Protein AF-A0A438IBU6-F1 (afdb_monomer)

pLDDT: mean 78.33, std 16.2, range [38.59, 96.69]

Sequence (110 aa):
MDKKTSFLNKIKKATCLDSSTPDSGKGKCKSCSNIVAHGFHLVEGKSGHDMEDYHVAEYRNKKSHVLGLFAIFDGHLGNSVPSYLKDNLFNNILEEAHTRGITSTKLISV

Structure (mmCIF, N/CA/C/O backbone):
data_AF-A0A438IBU6-F1
#
_entry.id   AF-A0A438IBU6-F1
#
loop_
_atom_site.group_PDB
_atom_site.id
_atom_site.type_symbol
_atom_site.label_atom_id
_atom_site.label_alt_id
_atom_site.label_comp_id
_atom_site.label_asym_id
_atom_site.label_entity_id
_atom_site.label_seq_id
_atom_site.pdbx_PDB_ins_code
_atom_site.Cartn_x
_atom_site.Cartn_y
_atom_site.Cartn_z
_atom_site.occupancy
_atom_site.B_iso_or_equiv
_atom_site.auth_seq_id
_atom_site.auth_comp_id
_atom_site.auth_asym_id
_atom_site.auth_atom_id
_atom_site.pdbx_PDB_model_num
ATOM 1 N N . MET A 1 1 ? 32.968 -29.877 -16.570 1.00 46.81 1 MET A N 1
ATOM 2 C CA . MET A 1 1 ? 32.165 -28.691 -16.937 1.00 46.81 1 MET A CA 1
ATOM 3 C C . MET A 1 1 ? 30.764 -29.145 -17.295 1.00 46.81 1 MET A C 1
ATOM 5 O O . MET A 1 1 ? 30.574 -30.046 -18.107 1.00 46.81 1 MET A O 1
ATOM 9 N N . ASP A 1 2 ? 29.806 -28.599 -16.570 1.00 54.47 2 ASP A N 1
ATOM 10 C CA . ASP A 1 2 ? 28.574 -29.258 -16.161 1.00 54.47 2 ASP A CA 1
ATOM 11 C C . ASP A 1 2 ? 27.471 -29.194 -17.229 1.00 54.47 2 ASP A C 1
ATOM 13 O O . ASP A 1 2 ? 26.753 -28.208 -17.378 1.00 54.47 2 ASP A O 1
ATOM 17 N N . LYS A 1 3 ? 27.293 -30.287 -17.985 1.00 57.75 3 LYS A N 1
ATOM 18 C CA . LYS A 1 3 ? 26.201 -30.410 -18.974 1.00 57.75 3 LYS A CA 1
ATOM 19 C C . LYS A 1 3 ? 24.808 -30.332 -18.330 1.00 57.75 3 LYS A C 1
ATOM 21 O O . LYS A 1 3 ? 23.853 -29.903 -18.974 1.00 57.75 3 LYS A O 1
ATOM 26 N N . LYS A 1 4 ? 24.695 -30.719 -17.054 1.00 57.69 4 LYS A N 1
ATOM 27 C CA . LYS A 1 4 ? 23.431 -30.771 -16.302 1.00 57.69 4 LYS A CA 1
ATOM 28 C C . LYS A 1 4 ? 22.856 -29.375 -16.030 1.00 57.69 4 LYS A C 1
ATOM 30 O O . LYS A 1 4 ? 21.655 -29.177 -16.173 1.00 57.69 4 LYS A O 1
ATOM 35 N N . THR A 1 5 ? 23.702 -28.398 -15.713 1.00 59.75 5 THR A N 1
ATOM 36 C CA . THR A 1 5 ? 23.299 -27.000 -15.469 1.00 59.75 5 THR A CA 1
ATOM 37 C C . THR A 1 5 ? 22.818 -26.316 -16.748 1.00 59.75 5 THR A C 1
ATOM 39 O O . THR A 1 5 ? 21.836 -25.581 -16.714 1.00 59.75 5 THR A O 1
ATOM 42 N N . SER A 1 6 ? 23.435 -26.612 -17.897 1.00 65.69 6 SER A N 1
ATOM 43 C CA . SER A 1 6 ? 23.027 -26.054 -19.196 1.00 65.69 6 SER A CA 1
ATOM 44 C C . SER A 1 6 ? 21.615 -26.487 -19.616 1.00 65.69 6 SER A C 1
ATOM 46 O O . SER A 1 6 ? 20.812 -25.651 -20.032 1.00 65.69 6 SER A O 1
ATOM 48 N N . PHE A 1 7 ? 21.281 -27.773 -19.458 1.00 74.56 7 PHE A N 1
ATOM 49 C CA . PHE A 1 7 ? 19.942 -28.284 -19.772 1.00 74.56 7 PHE A CA 1
ATOM 50 C C . PHE A 1 7 ? 18.870 -27.724 -18.835 1.00 74.56 7 PHE A C 1
ATOM 52 O O . PHE A 1 7 ? 17.805 -27.332 -19.304 1.00 74.56 7 PHE A O 1
ATOM 59 N N . LEU A 1 8 ? 19.161 -27.629 -17.534 1.00 68.50 8 LEU A N 1
ATOM 60 C CA . LEU A 1 8 ? 18.238 -27.049 -16.556 1.00 68.50 8 LEU A CA 1
ATOM 61 C C . LEU A 1 8 ? 17.934 -25.578 -16.861 1.00 68.50 8 LEU A C 1
ATOM 63 O O . LEU A 1 8 ? 16.770 -25.191 -16.845 1.00 68.50 8 LEU A O 1
ATOM 67 N N . ASN A 1 9 ? 18.945 -24.785 -17.219 1.00 66.50 9 ASN A N 1
ATOM 68 C CA . ASN A 1 9 ? 18.746 -23.387 -17.612 1.00 66.50 9 ASN A CA 1
ATOM 69 C C . ASN A 1 9 ? 17.937 -23.270 -18.913 1.00 66.50 9 ASN A C 1
ATOM 71 O O . ASN A 1 9 ? 17.105 -22.380 -19.051 1.00 66.50 9 ASN A O 1
ATOM 75 N N . LYS A 1 10 ? 18.128 -24.195 -19.862 1.00 74.50 10 LYS A N 1
ATOM 76 C CA . LYS A 1 10 ? 17.364 -24.227 -21.118 1.00 74.50 10 LYS A CA 1
ATOM 77 C C . LYS A 1 10 ? 15.893 -24.588 -20.891 1.00 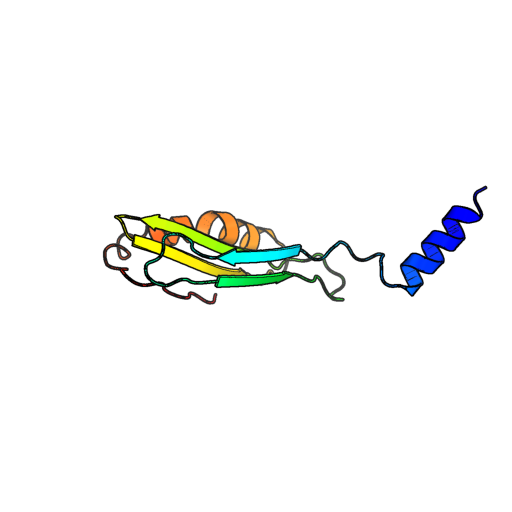74.50 10 LYS A C 1
ATOM 79 O O . LYS A 1 10 ? 15.031 -24.017 -21.550 1.00 74.50 10 LYS A O 1
ATOM 84 N N . ILE A 1 11 ? 15.614 -25.488 -19.943 1.00 74.00 11 ILE A N 1
ATOM 85 C CA . ILE A 1 11 ? 14.251 -25.841 -19.527 1.00 74.00 11 ILE A CA 1
ATOM 86 C C . ILE A 1 11 ? 13.604 -24.668 -18.790 1.00 74.00 11 ILE A C 1
ATOM 88 O O . ILE A 1 11 ? 12.530 -24.259 -19.203 1.00 74.00 11 ILE A O 1
ATOM 92 N N . LYS A 1 12 ? 14.267 -24.060 -17.795 1.00 65.19 12 LYS A N 1
ATOM 93 C CA . LYS A 1 12 ? 13.740 -22.883 -17.075 1.00 65.19 12 LYS A CA 1
ATOM 94 C C . LYS A 1 12 ? 13.382 -21.727 -18.010 1.00 65.19 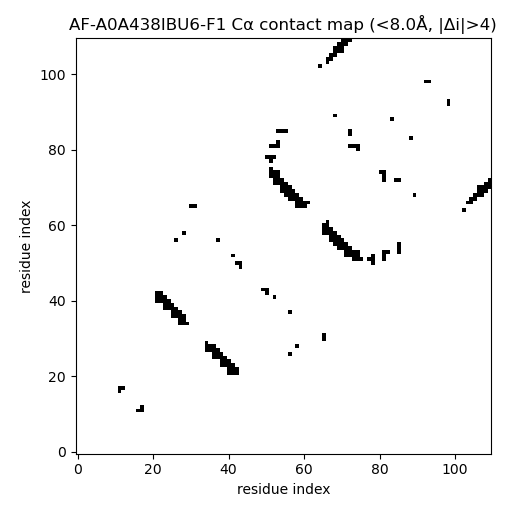12 LYS A C 1
ATOM 96 O O . LYS A 1 12 ? 12.2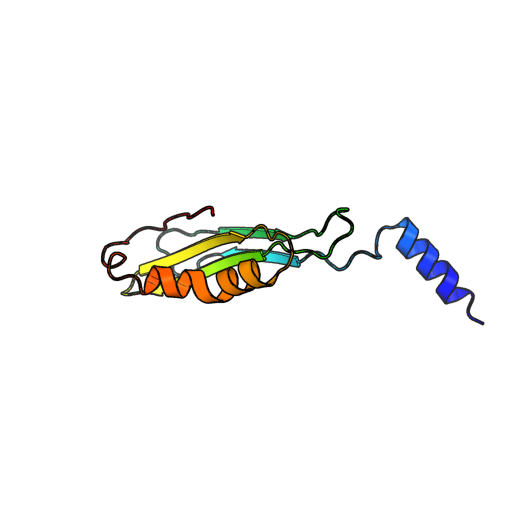96 -21.160 -17.893 1.00 65.19 12 LYS A O 1
ATOM 101 N N . LYS A 1 13 ? 14.246 -21.458 -18.995 1.00 60.81 13 LYS A N 1
ATOM 102 C CA . LYS A 1 13 ? 14.026 -20.443 -20.030 1.00 60.81 13 LYS A CA 1
ATOM 103 C C . LYS A 1 13 ? 12.861 -20.791 -20.969 1.00 60.81 13 LYS A C 1
ATOM 105 O O . LYS A 1 13 ? 12.152 -19.893 -21.406 1.00 60.81 13 LYS A O 1
ATOM 110 N N . ALA A 1 14 ? 12.647 -22.076 -21.270 1.00 68.75 14 ALA A N 1
ATOM 111 C CA . ALA A 1 14 ? 11.532 -22.551 -22.097 1.00 68.75 14 ALA A CA 1
ATOM 112 C C . ALA A 1 14 ? 10.198 -22.627 -21.333 1.00 68.75 14 ALA A C 1
ATOM 114 O O . ALA A 1 14 ? 9.140 -22.465 -21.932 1.00 68.75 14 ALA A O 1
ATOM 115 N N . THR A 1 15 ? 10.241 -22.851 -20.018 1.00 59.12 15 THR A N 1
ATOM 116 C CA . THR A 1 15 ? 9.065 -22.900 -19.138 1.00 59.12 15 THR A CA 1
ATOM 117 C C . THR A 1 15 ? 8.744 -21.547 -18.498 1.00 59.12 15 THR A C 1
ATOM 119 O O . THR A 1 15 ? 7.931 -21.504 -17.581 1.00 59.12 15 THR A O 1
ATOM 122 N N . CYS A 1 16 ? 9.390 -20.456 -18.939 1.00 56.00 16 CYS A N 1
ATOM 123 C CA . CYS A 1 16 ? 9.256 -19.106 -18.373 1.00 56.00 16 CYS A CA 1
ATOM 124 C C . CYS A 1 16 ? 9.411 -19.061 -16.838 1.00 56.00 16 CYS A C 1
ATOM 126 O O . CYS A 1 16 ? 8.842 -18.200 -16.179 1.00 56.00 16 CYS A O 1
ATOM 128 N N . LEU A 1 17 ? 10.182 -19.992 -16.265 1.00 56.59 17 LEU A N 1
ATOM 129 C CA . LEU A 1 17 ? 10.323 -20.190 -14.816 1.00 56.59 17 LEU A CA 1
ATOM 130 C C . LEU A 1 17 ? 11.506 -19.401 -14.225 1.00 56.59 17 LEU A C 1
ATOM 132 O O . LEU A 1 17 ? 11.899 -19.645 -13.087 1.00 56.59 17 LEU A O 1
ATOM 136 N N . ASP A 1 18 ? 12.091 -18.501 -15.021 1.00 50.38 18 ASP A N 1
ATOM 137 C CA . ASP A 1 18 ? 13.135 -17.552 -14.611 1.00 50.38 18 ASP A CA 1
ATOM 138 C C . ASP A 1 18 ? 12.549 -16.211 -14.124 1.00 50.38 18 ASP A C 1
ATOM 140 O O . ASP A 1 18 ? 13.299 -15.289 -13.815 1.00 50.38 18 ASP A O 1
ATOM 144 N N . SER A 1 19 ? 11.223 -16.081 -14.024 1.00 54.62 19 SER A N 1
ATOM 145 C CA . SER A 1 19 ? 10.603 -14.924 -13.378 1.00 54.62 19 SER A CA 1
ATOM 146 C C . SER A 1 19 ? 10.735 -15.049 -11.862 1.00 54.62 19 SER A C 1
ATOM 148 O O . SER A 1 19 ? 10.336 -16.069 -11.289 1.00 54.62 19 SER A O 1
ATOM 150 N N . SER A 1 20 ? 11.250 -14.004 -11.213 1.00 55.69 20 SER A N 1
ATOM 151 C CA . SER A 1 20 ? 11.003 -13.737 -9.794 1.00 55.69 20 SER A CA 1
ATOM 152 C C . SER A 1 20 ? 9.549 -14.095 -9.467 1.00 55.69 20 SER A C 1
ATOM 154 O O . SER A 1 20 ? 8.632 -13.756 -10.216 1.00 55.69 20 SER A O 1
ATOM 156 N N . THR A 1 21 ? 9.324 -14.879 -8.411 1.00 54.34 21 THR A N 1
ATOM 157 C CA . THR A 1 21 ? 7.959 -15.217 -7.993 1.00 54.34 21 THR A CA 1
ATOM 158 C C . THR A 1 21 ? 7.194 -13.913 -7.791 1.00 54.34 21 THR A C 1
ATOM 160 O O . THR A 1 21 ? 7.660 -13.091 -6.999 1.00 54.34 21 THR A O 1
ATOM 163 N N . PRO A 1 22 ? 6.079 -13.696 -8.504 1.00 62.62 22 PRO A N 1
ATOM 164 C CA . PRO A 1 22 ? 5.382 -12.425 -8.450 1.00 62.62 22 PRO A CA 1
ATOM 165 C C . PRO A 1 22 ? 4.846 -12.199 -7.038 1.00 62.62 22 PRO A C 1
ATOM 167 O O . PRO A 1 22 ? 4.323 -13.130 -6.412 1.00 62.62 22 PRO A O 1
ATOM 170 N N . ASP A 1 23 ? 4.997 -10.978 -6.528 1.00 80.75 23 ASP A N 1
ATOM 171 C CA . ASP A 1 23 ? 4.545 -10.632 -5.184 1.00 80.75 23 ASP A CA 1
ATOM 172 C C . ASP A 1 23 ? 3.014 -10.706 -5.157 1.00 80.75 23 ASP A C 1
ATOM 174 O O . ASP A 1 23 ? 2.305 -9.878 -5.730 1.00 80.75 23 ASP A O 1
ATOM 178 N N . SER A 1 24 ? 2.500 -11.789 -4.582 1.00 88.19 24 SER A N 1
ATOM 179 C CA . SER A 1 24 ? 1.084 -12.138 -4.582 1.00 88.19 24 SER A CA 1
ATOM 180 C C . SER A 1 24 ? 0.632 -12.378 -3.159 1.00 88.19 24 SER A C 1
ATOM 182 O O . SER A 1 24 ? 1.303 -13.066 -2.386 1.00 88.19 24 SER A O 1
ATOM 184 N N . GLY A 1 25 ? -0.560 -11.903 -2.823 1.00 90.62 25 GLY A N 1
ATOM 185 C CA . GLY A 1 25 ? -1.081 -12.061 -1.477 1.00 90.62 25 GLY A CA 1
ATOM 186 C C . GLY A 1 25 ? -2.589 -11.931 -1.394 1.00 90.62 25 GLY A C 1
ATOM 187 O O . GLY A 1 25 ? -3.289 -11.615 -2.354 1.00 90.62 25 GLY A O 1
ATOM 188 N N . LYS A 1 26 ? -3.111 -12.256 -0.216 1.00 92.69 26 LYS A N 1
ATOM 189 C CA . LYS A 1 26 ? -4.532 -12.161 0.107 1.00 92.69 26 LYS A CA 1
ATOM 190 C C . LYS A 1 26 ? -4.723 -11.974 1.596 1.00 92.69 26 LYS A C 1
ATOM 192 O O . LYS A 1 26 ? -3.919 -12.451 2.398 1.00 92.69 26 LYS A O 1
ATOM 197 N N . GLY A 1 27 ? -5.839 -11.373 1.969 1.00 90.50 27 GLY A N 1
ATOM 198 C CA . GLY A 1 27 ? -6.180 -11.149 3.361 1.00 90.50 27 GLY A CA 1
ATOM 199 C C . GLY A 1 27 ? -7.678 -11.032 3.569 1.00 90.50 27 GLY A C 1
ATOM 200 O O . GLY A 1 27 ? -8.468 -10.930 2.634 1.00 90.50 27 GLY A O 1
ATOM 201 N N . LYS A 1 28 ? -8.084 -11.095 4.833 1.00 90.81 28 LYS A N 1
ATOM 202 C CA . LYS A 1 28 ? -9.470 -10.873 5.236 1.00 90.81 28 LYS A CA 1
ATOM 203 C C . LYS A 1 28 ? -9.524 -10.254 6.619 1.00 90.81 28 LYS A C 1
ATOM 205 O O . LYS A 1 28 ? -8.748 -10.640 7.496 1.00 90.81 28 LYS A O 1
ATOM 210 N N . CYS A 1 29 ? -10.466 -9.347 6.832 1.00 85.88 29 CYS A N 1
ATOM 211 C CA . CYS A 1 29 ? -10.729 -8.816 8.155 1.00 85.88 29 CYS A CA 1
ATOM 212 C C . CYS A 1 29 ? -11.468 -9.852 9.007 1.00 85.88 29 CYS A C 1
ATOM 214 O O . CYS A 1 29 ? -12.560 -10.291 8.649 1.00 85.88 29 CYS A O 1
ATOM 216 N N . LYS A 1 30 ? -10.874 -10.241 10.140 1.00 79.69 30 LYS A N 1
ATOM 217 C CA . LYS A 1 30 ? -11.465 -11.219 11.072 1.00 79.69 30 LYS A CA 1
ATOM 218 C C . LYS A 1 30 ? -12.387 -10.586 12.120 1.00 79.69 30 LYS A C 1
ATOM 220 O O . LYS A 1 30 ? -13.246 -11.276 12.646 1.00 79.69 30 LYS A O 1
ATOM 225 N N . SER A 1 31 ? -12.182 -9.309 12.437 1.00 76.44 31 SER A N 1
ATOM 226 C CA . SER A 1 31 ? -12.839 -8.590 13.540 1.00 76.44 31 SER A CA 1
ATOM 227 C C . SER A 1 31 ? -13.762 -7.457 13.076 1.00 76.44 31 SER A C 1
ATOM 229 O O . SER A 1 31 ? -14.217 -6.658 13.888 1.00 76.44 31 SER A O 1
ATOM 231 N N . CYS A 1 32 ? -14.028 -7.367 11.772 1.00 72.62 32 CYS A N 1
ATOM 232 C CA . CYS A 1 32 ? -14.964 -6.407 11.203 1.00 72.62 32 CYS A CA 1
ATOM 233 C C . CYS A 1 32 ? -16.398 -6.929 11.335 1.00 72.62 32 CYS A C 1
ATOM 235 O O . CYS A 1 32 ? -16.637 -8.118 11.136 1.00 72.62 32 CYS A O 1
ATOM 237 N N . SER A 1 33 ? -17.356 -6.033 11.595 1.00 76.50 33 SER A N 1
ATOM 238 C CA . SER A 1 33 ? -18.790 -6.361 11.562 1.00 76.50 33 SER A CA 1
ATOM 239 C C . SER A 1 33 ? -19.220 -6.929 10.205 1.00 76.50 33 SER A C 1
ATOM 241 O O . SER A 1 33 ? -20.018 -7.857 10.151 1.00 76.50 33 SER A O 1
ATOM 243 N N . ASN A 1 34 ? -18.627 -6.421 9.121 1.00 77.00 34 ASN A N 1
ATOM 244 C CA . ASN A 1 34 ? -18.742 -6.967 7.773 1.00 77.00 34 ASN A CA 1
ATOM 245 C C . ASN A 1 34 ? -17.416 -7.622 7.371 1.00 77.00 34 ASN A C 1
ATOM 247 O O . ASN A 1 34 ? -16.367 -6.975 7.411 1.00 77.00 34 ASN A O 1
ATOM 251 N N . ILE A 1 35 ? -17.443 -8.893 6.964 1.00 81.50 35 ILE A N 1
ATOM 252 C CA . ILE A 1 35 ? -16.236 -9.590 6.502 1.00 81.50 35 ILE A CA 1
ATOM 253 C C . ILE A 1 35 ? -15.817 -9.003 5.152 1.00 81.50 35 ILE A C 1
ATOM 255 O O . ILE A 1 35 ? -16.488 -9.194 4.143 1.00 81.50 35 ILE A O 1
ATOM 259 N N . VAL A 1 36 ? -14.670 -8.328 5.135 1.00 84.62 36 VAL A N 1
ATOM 260 C CA . VAL A 1 36 ? -14.008 -7.861 3.911 1.00 84.62 36 VAL A CA 1
ATOM 261 C C . VAL A 1 36 ? -12.845 -8.799 3.616 1.00 84.62 36 VAL A C 1
ATOM 263 O O . VAL A 1 36 ? -12.005 -9.017 4.489 1.00 84.62 36 VAL A O 1
ATOM 266 N N . ALA A 1 37 ? -12.784 -9.345 2.404 1.00 90.19 37 ALA A N 1
ATOM 267 C CA . ALA A 1 37 ? -11.668 -10.145 1.905 1.00 90.19 37 ALA A CA 1
ATOM 268 C C . ALA A 1 37 ? -11.053 -9.471 0.672 1.00 90.19 37 ALA A C 1
ATOM 270 O O . ALA A 1 37 ? -11.766 -8.823 -0.089 1.00 90.19 37 ALA A O 1
ATOM 271 N N . HIS A 1 38 ? -9.744 -9.618 0.485 1.00 89.69 38 HIS A N 1
ATOM 272 C CA . HIS A 1 38 ? -8.997 -9.014 -0.614 1.00 89.69 38 HIS A CA 1
ATOM 273 C C . HIS A 1 38 ? -7.895 -9.953 -1.115 1.00 89.69 38 HIS A C 1
ATOM 275 O O . HIS A 1 38 ? -7.470 -10.876 -0.413 1.00 89.69 38 HIS A O 1
ATOM 281 N N . GLY A 1 39 ? -7.409 -9.677 -2.319 1.00 91.94 39 GLY A N 1
ATOM 282 C CA . GLY A 1 39 ? -6.252 -10.318 -2.933 1.00 91.94 39 GLY A CA 1
ATOM 283 C C . GLY A 1 39 ? -5.527 -9.342 -3.850 1.00 91.94 39 GLY A C 1
ATOM 284 O O . GLY A 1 39 ? -6.135 -8.374 -4.304 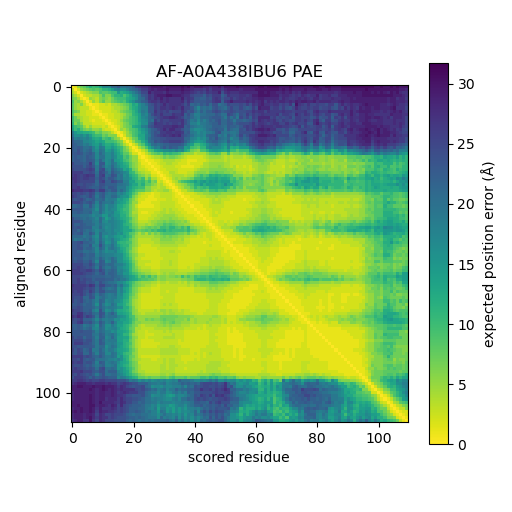1.00 91.94 39 GLY A O 1
ATOM 285 N N . PHE A 1 40 ? -4.244 -9.587 -4.094 1.00 91.31 40 PHE A N 1
ATOM 286 C CA . PHE A 1 40 ? -3.416 -8.794 -4.995 1.00 91.31 40 PHE A CA 1
ATOM 287 C C . PHE A 1 40 ? -2.367 -9.670 -5.683 1.00 91.31 40 PHE A C 1
ATOM 289 O O . PHE A 1 40 ? -2.037 -10.766 -5.217 1.00 91.31 40 PHE A O 1
ATOM 296 N N . HIS A 1 41 ? -1.846 -9.158 -6.792 1.00 92.12 41 HIS A N 1
ATOM 297 C CA . HIS A 1 41 ? -0.789 -9.775 -7.577 1.00 92.12 41 HIS A CA 1
ATOM 298 C C . HIS A 1 41 ? -0.001 -8.661 -8.277 1.00 92.12 41 HIS A C 1
ATOM 300 O O . HIS A 1 41 ? -0.586 -7.923 -9.068 1.00 92.12 41 HIS A O 1
ATOM 306 N N . LEU A 1 42 ? 1.287 -8.517 -7.960 1.00 89.62 42 LEU A N 1
ATOM 307 C CA . LEU A 1 42 ? 2.195 -7.554 -8.585 1.00 89.62 42 LEU A CA 1
ATOM 308 C C . LEU A 1 42 ? 3.090 -8.276 -9.586 1.00 89.62 42 LEU A C 1
ATOM 310 O O . LEU A 1 42 ? 3.681 -9.316 -9.283 1.00 89.62 42 LEU A O 1
ATOM 314 N N . VAL A 1 43 ? 3.191 -7.705 -10.782 1.00 89.94 43 VAL A N 1
ATOM 315 C CA . VAL A 1 43 ? 3.981 -8.249 -11.883 1.00 89.94 43 VAL A CA 1
ATOM 316 C C . VAL A 1 43 ? 4.695 -7.093 -12.574 1.00 89.94 43 VAL A C 1
ATOM 318 O O . VAL A 1 43 ? 4.038 -6.208 -13.103 1.00 89.94 43 VAL A O 1
ATOM 321 N N . GLU A 1 44 ? 6.028 -7.147 -12.623 1.00 89.44 44 GLU A N 1
ATOM 322 C CA . GLU A 1 44 ? 6.885 -6.134 -13.271 1.00 89.44 44 GLU A CA 1
ATOM 323 C C . GLU A 1 44 ? 6.580 -5.957 -14.768 1.00 89.44 44 GLU A C 1
ATOM 325 O O . GLU A 1 44 ? 6.693 -4.875 -15.338 1.00 89.44 44 GLU A O 1
ATOM 330 N N . GLY A 1 45 ? 6.144 -7.029 -15.429 1.00 86.88 45 GLY A N 1
ATOM 331 C CA . GLY A 1 45 ? 5.814 -6.998 -16.846 1.00 86.88 45 GLY A CA 1
ATOM 332 C C . GLY A 1 45 ? 7.065 -6.957 -17.727 1.00 86.88 45 GLY A C 1
ATOM 333 O O . GLY A 1 45 ? 8.021 -7.692 -17.500 1.00 86.88 45 GLY A O 1
ATOM 334 N N . LYS A 1 46 ? 7.020 -6.183 -18.816 1.00 87.75 46 LYS A N 1
ATOM 335 C CA . LYS A 1 46 ? 8.086 -6.110 -19.841 1.00 87.75 46 LYS A CA 1
ATOM 336 C C . LYS A 1 46 ? 8.550 -4.672 -20.085 1.00 87.75 46 LYS A C 1
ATOM 338 O O . LYS A 1 46 ? 8.892 -4.323 -21.212 1.00 87.75 46 LYS A O 1
ATOM 343 N N . SER A 1 47 ? 8.495 -3.834 -19.057 1.00 80.88 47 SER A N 1
ATOM 344 C CA . SER A 1 47 ? 8.777 -2.400 -19.164 1.00 80.88 47 SER A CA 1
ATOM 345 C C . SER A 1 47 ? 10.257 -2.084 -19.419 1.00 80.88 47 SER A C 1
ATOM 347 O O . SER A 1 47 ? 10.572 -1.056 -20.011 1.00 80.88 47 SER A O 1
ATOM 349 N N . GLY A 1 48 ? 11.168 -2.981 -19.023 1.00 83.19 48 GLY A N 1
ATOM 350 C CA . GLY A 1 48 ? 12.614 -2.771 -19.153 1.00 83.19 48 GLY A CA 1
ATOM 351 C C . GLY A 1 48 ? 13.206 -1.850 -18.080 1.00 83.19 48 GLY A C 1
ATOM 352 O O . GLY A 1 48 ? 14.371 -1.473 -18.195 1.00 83.19 48 GLY A O 1
ATOM 353 N N . HIS A 1 49 ? 12.422 -1.510 -17.058 1.00 85.69 49 HIS A N 1
ATOM 354 C CA . HIS A 1 49 ? 12.846 -0.848 -15.827 1.00 85.69 49 HIS A CA 1
ATOM 355 C C . HIS A 1 49 ? 1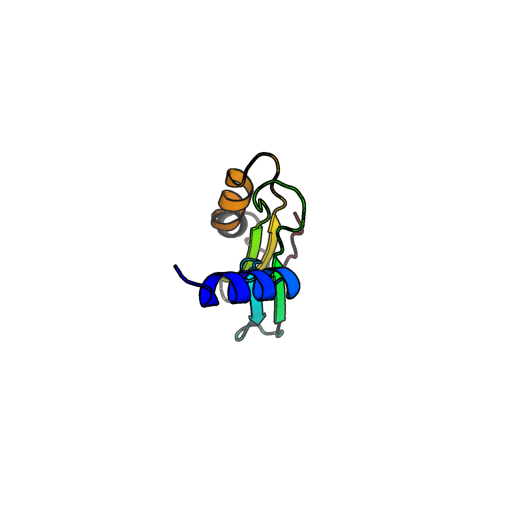2.328 -1.641 -14.622 1.00 85.69 49 HIS A C 1
ATOM 357 O O . HIS A 1 49 ? 11.357 -2.385 -14.763 1.00 85.69 49 HIS A O 1
ATOM 363 N N . ASP A 1 50 ? 12.954 -1.458 -13.457 1.00 89.25 50 ASP A N 1
ATOM 364 C CA . ASP A 1 50 ? 12.555 -2.130 -12.216 1.00 89.25 50 ASP A CA 1
ATOM 365 C C . ASP A 1 50 ? 11.071 -1.861 -11.887 1.00 89.25 50 ASP A C 1
ATOM 367 O O . ASP A 1 50 ? 10.508 -0.830 -12.273 1.00 89.25 50 ASP A O 1
ATOM 371 N N . MET A 1 51 ? 10.426 -2.779 -11.158 1.00 91.06 51 MET A N 1
ATOM 372 C CA . MET A 1 51 ? 9.054 -2.579 -10.680 1.00 91.06 51 MET A CA 1
ATOM 373 C C . MET A 1 51 ? 8.999 -1.406 -9.691 1.00 91.06 51 MET A C 1
ATOM 375 O O . MET A 1 51 ? 9.572 -1.479 -8.602 1.00 91.06 51 MET A O 1
ATOM 379 N N . GLU A 1 52 ? 8.271 -0.350 -10.057 1.00 92.88 52 GLU A N 1
ATOM 380 C CA . GLU A 1 52 ? 8.099 0.855 -9.230 1.00 92.88 52 GLU A CA 1
ATOM 381 C C . GLU A 1 52 ? 6.724 0.916 -8.542 1.00 92.88 52 GLU A C 1
ATOM 383 O O . GLU A 1 52 ? 6.500 1.790 -7.708 1.00 92.88 52 GLU A O 1
ATOM 388 N N . ASP A 1 53 ? 5.837 -0.038 -8.841 1.00 91.25 53 ASP A N 1
ATOM 389 C CA . ASP A 1 53 ? 4.502 -0.143 -8.260 1.00 91.25 53 ASP A CA 1
ATOM 390 C C . ASP A 1 53 ? 4.555 -0.730 -6.854 1.00 91.25 53 ASP A C 1
ATOM 392 O O . ASP A 1 53 ? 5.219 -1.736 -6.583 1.00 91.25 53 ASP A O 1
ATOM 396 N N . TYR A 1 54 ? 3.768 -0.145 -5.960 1.00 93.50 54 TYR A N 1
ATOM 397 C CA . TYR A 1 54 ? 3.548 -0.658 -4.615 1.00 93.50 54 TYR A CA 1
ATOM 398 C C . TYR A 1 54 ? 2.056 -0.797 -4.358 1.00 93.50 54 TYR A C 1
ATOM 400 O O . TYR A 1 54 ? 1.226 -0.114 -4.947 1.00 93.50 54 TYR A O 1
ATOM 408 N N . HIS A 1 55 ? 1.698 -1.674 -3.430 1.00 93.38 55 HIS A N 1
ATOM 409 C CA . HIS A 1 55 ? 0.330 -1.780 -2.951 1.00 93.38 55 HIS A CA 1
ATOM 410 C C . HIS A 1 55 ? 0.309 -1.788 -1.423 1.00 93.38 55 HIS A C 1
ATOM 412 O O . HIS A 1 55 ? 1.296 -2.129 -0.761 1.00 93.38 55 HIS A O 1
ATOM 418 N N . VAL A 1 56 ? -0.849 -1.448 -0.869 1.00 92.31 56 VAL A N 1
ATOM 419 C CA . VAL A 1 56 ? -1.185 -1.628 0.541 1.00 92.31 56 VAL A CA 1
ATOM 420 C C . VAL A 1 56 ? -2.560 -2.268 0.624 1.00 92.31 56 VAL A C 1
ATOM 422 O O . VAL A 1 56 ? -3.485 -1.860 -0.074 1.00 92.31 56 VAL A O 1
ATOM 425 N N . ALA A 1 57 ? -2.693 -3.261 1.497 1.00 91.25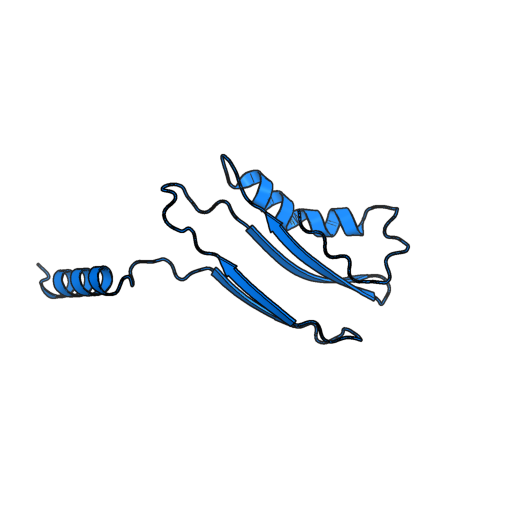 57 ALA A N 1
ATOM 426 C CA . ALA A 1 57 ? -3.968 -3.852 1.873 1.00 91.25 57 ALA A CA 1
ATOM 427 C C . ALA A 1 57 ? -3.931 -4.210 3.365 1.00 91.25 57 ALA A C 1
ATOM 429 O O . ALA A 1 57 ? -3.662 -5.347 3.756 1.00 91.25 57 ALA A O 1
ATOM 430 N N . GLU A 1 58 ? -4.148 -3.211 4.219 1.00 89.12 58 GLU A N 1
ATOM 431 C CA . GLU A 1 58 ? -3.983 -3.346 5.667 1.00 89.12 58 GLU A CA 1
ATOM 432 C C . GLU A 1 58 ? -5.221 -2.894 6.446 1.00 89.12 58 GLU A C 1
ATOM 434 O O . GLU A 1 58 ? -6.008 -2.064 5.992 1.00 89.12 58 GLU A O 1
ATOM 439 N N . TYR A 1 59 ? -5.385 -3.446 7.649 1.00 88.06 59 TYR A N 1
ATOM 440 C CA . TYR A 1 59 ? -6.461 -3.097 8.573 1.00 88.06 59 TYR A CA 1
ATOM 441 C C . TYR A 1 59 ? -5.871 -2.557 9.872 1.00 88.06 59 TYR A C 1
ATOM 443 O O . TYR A 1 59 ? -4.930 -3.136 10.415 1.00 88.06 59 TYR A O 1
ATOM 451 N N . ARG A 1 60 ? -6.460 -1.492 10.417 1.00 87.88 60 ARG A N 1
ATOM 452 C CA . ARG A 1 60 ? -6.078 -0.902 11.705 1.00 87.88 60 ARG A CA 1
ATOM 453 C C . ARG A 1 60 ? -7.304 -0.624 12.557 1.00 87.88 60 ARG A C 1
ATOM 455 O O . ARG A 1 60 ? -8.370 -0.290 12.046 1.00 87.88 60 ARG A O 1
ATOM 462 N N . ASN A 1 61 ? -7.153 -0.765 13.870 1.00 85.00 61 ASN A N 1
ATOM 463 C CA . ASN A 1 61 ? -8.211 -0.434 14.817 1.00 85.00 61 ASN A CA 1
ATOM 464 C C . ASN A 1 61 ? -8.014 0.994 15.335 1.00 85.00 61 ASN A C 1
ATOM 466 O O . ASN A 1 61 ? -6.930 1.339 15.806 1.00 85.00 61 ASN A O 1
ATOM 470 N N . LYS A 1 62 ? -9.059 1.819 15.264 1.00 82.75 62 LYS A N 1
ATOM 471 C CA . LYS A 1 62 ? -9.071 3.168 15.828 1.00 82.75 62 LYS A CA 1
ATOM 472 C C . LYS A 1 62 ? -10.408 3.427 16.510 1.00 82.75 62 LYS A C 1
ATOM 474 O O . LYS A 1 62 ? -11.451 3.372 15.870 1.00 82.75 62 LYS A O 1
ATOM 479 N N . LYS A 1 63 ? -10.371 3.736 17.813 1.00 81.25 63 LYS A N 1
ATOM 480 C CA . LYS A 1 63 ? -11.557 4.060 18.634 1.00 81.25 63 LYS A CA 1
ATOM 481 C C . LYS A 1 63 ? -12.704 3.045 18.467 1.00 81.25 63 LYS A C 1
ATOM 483 O O . LYS A 1 63 ? -13.842 3.438 18.244 1.00 81.25 63 LYS A O 1
ATOM 488 N N . SER A 1 64 ? -12.388 1.751 18.544 1.00 79.50 64 SER A N 1
ATOM 489 C CA . SER A 1 64 ? -13.347 0.640 18.395 1.00 79.50 64 SER A CA 1
ATOM 490 C C . SER A 1 64 ? -13.893 0.416 16.979 1.00 79.50 64 SER A C 1
ATOM 492 O O . SER A 1 64 ? -14.730 -0.463 16.787 1.00 79.50 64 SER A O 1
ATOM 494 N N . HIS A 1 65 ? -13.393 1.140 15.976 1.00 81.06 65 HIS A N 1
ATOM 495 C CA . HIS A 1 65 ? -13.697 0.898 14.568 1.00 81.06 65 HIS A CA 1
ATOM 496 C C . HIS A 1 65 ? -12.510 0.240 13.869 1.00 81.06 65 HIS A C 1
ATOM 498 O O . HIS A 1 65 ? -11.355 0.602 14.102 1.00 81.06 65 HIS A O 1
ATOM 504 N N . VAL A 1 66 ? -12.793 -0.715 12.984 1.00 85.56 66 VAL A N 1
ATOM 505 C CA . VAL A 1 66 ? -11.781 -1.260 12.077 1.00 85.56 66 VAL A CA 1
ATOM 506 C C . VAL A 1 66 ? -11.807 -0.454 10.786 1.00 85.56 66 VAL A C 1
ATOM 508 O O . VAL A 1 66 ? -12.833 -0.379 10.112 1.00 85.56 66 VAL A O 1
ATOM 511 N N . LEU A 1 67 ? -10.671 0.143 10.448 1.00 86.62 67 LEU A N 1
ATOM 512 C CA . LEU A 1 67 ? -10.450 0.883 9.215 1.00 86.62 67 LEU A CA 1
ATOM 513 C C . LEU A 1 67 ? -9.517 0.061 8.329 1.00 86.62 67 LEU A C 1
ATOM 515 O O . LEU A 1 67 ? -8.565 -0.536 8.825 1.00 86.62 67 LEU A O 1
ATOM 519 N N . GLY A 1 68 ? -9.796 0.013 7.031 1.00 87.88 68 GLY A N 1
ATOM 520 C CA . GLY A 1 68 ? -8.928 -0.630 6.049 1.00 87.88 68 GLY A CA 1
ATOM 521 C C . GLY A 1 68 ? -8.408 0.393 5.052 1.00 87.88 68 GLY A C 1
ATOM 522 O O . GLY A 1 68 ? -9.193 1.232 4.607 1.00 87.88 68 GLY A O 1
ATOM 523 N N . LEU A 1 69 ? -7.124 0.311 4.707 1.00 90.62 69 LEU A N 1
ATOM 524 C CA . LEU A 1 69 ? -6.547 1.014 3.564 1.00 90.62 69 LEU A CA 1
ATOM 525 C C . LEU A 1 69 ? -6.217 -0.009 2.479 1.00 90.62 69 LEU A C 1
ATOM 527 O O . LEU A 1 69 ? -5.483 -0.968 2.722 1.00 90.62 69 LEU A O 1
ATOM 531 N N . PHE A 1 70 ? -6.764 0.230 1.290 1.00 91.69 70 PHE A N 1
ATOM 532 C CA . PHE A 1 70 ? -6.472 -0.511 0.070 1.00 91.69 70 PHE A CA 1
ATOM 533 C C . PHE A 1 70 ? -6.064 0.503 -0.985 1.00 91.69 70 PHE A C 1
ATOM 535 O O . PHE A 1 70 ? -6.892 1.333 -1.358 1.00 91.69 70 PHE A O 1
ATOM 542 N N . ALA A 1 71 ? -4.806 0.467 -1.406 1.00 92.06 71 ALA A N 1
ATOM 543 C CA . ALA A 1 71 ? -4.251 1.436 -2.340 1.00 92.06 71 ALA A CA 1
ATOM 544 C C . ALA A 1 71 ? -3.206 0.779 -3.245 1.00 92.06 71 ALA A C 1
ATOM 546 O O . ALA A 1 71 ? -2.539 -0.177 -2.841 1.00 92.06 71 ALA A O 1
ATOM 547 N N . ILE A 1 72 ? -3.078 1.318 -4.452 1.00 93.31 72 ILE A N 1
ATOM 548 C CA . ILE A 1 72 ? -2.016 1.018 -5.410 1.00 93.31 72 ILE A CA 1
ATOM 549 C C . ILE A 1 72 ? -1.278 2.337 -5.637 1.00 93.31 72 ILE A C 1
ATOM 551 O O . ILE A 1 72 ? -1.912 3.384 -5.735 1.00 93.31 72 ILE A O 1
ATOM 555 N N . PHE A 1 73 ? 0.045 2.290 -5.662 1.00 93.44 73 PHE A N 1
ATOM 556 C CA . PHE A 1 73 ? 0.905 3.430 -5.937 1.00 93.44 73 PHE A CA 1
ATOM 557 C C . PHE A 1 73 ? 1.709 3.099 -7.188 1.00 93.44 73 PHE A C 1
ATOM 559 O O . PHE A 1 73 ? 2.591 2.249 -7.119 1.00 93.44 73 PHE A O 1
ATOM 566 N N . ASP A 1 74 ? 1.370 3.744 -8.300 1.00 91.44 74 ASP A N 1
ATOM 567 C CA . ASP A 1 74 ? 2.080 3.646 -9.579 1.00 91.44 74 ASP A CA 1
ATOM 568 C C . ASP A 1 74 ? 3.308 4.568 -9.529 1.00 91.44 74 ASP A C 1
ATOM 570 O O . ASP A 1 74 ? 3.188 5.789 -9.358 1.00 91.44 74 ASP A O 1
ATOM 574 N N . GLY A 1 75 ? 4.494 3.965 -9.536 1.00 91.75 75 GLY A N 1
ATOM 575 C CA . GLY A 1 75 ? 5.758 4.688 -9.456 1.00 91.75 75 GLY A CA 1
ATOM 576 C C . GLY A 1 75 ? 6.199 5.203 -10.822 1.00 91.75 75 GLY A C 1
ATOM 577 O O . GLY A 1 75 ? 6.057 4.525 -11.832 1.00 91.75 75 GLY A O 1
ATOM 578 N N . HIS A 1 76 ? 6.785 6.401 -10.856 1.00 89.00 76 HIS A N 1
ATOM 579 C CA . HIS A 1 76 ? 7.393 6.933 -12.071 1.00 89.00 76 HIS A CA 1
ATOM 580 C C . HIS A 1 76 ? 8.728 7.602 -11.755 1.00 89.00 76 HIS A C 1
ATOM 582 O O . HIS A 1 76 ? 8.790 8.501 -10.912 1.00 89.00 76 HIS A O 1
ATOM 588 N N . LEU A 1 77 ? 9.776 7.209 -12.487 1.00 90.00 77 LEU A N 1
ATOM 589 C CA . LEU A 1 77 ? 11.148 7.715 -12.327 1.00 90.00 77 LEU A CA 1
ATOM 590 C C . LEU A 1 77 ? 11.741 7.381 -10.947 1.00 90.00 77 LEU A C 1
ATOM 592 O O . LEU A 1 77 ? 12.531 8.156 -10.397 1.00 90.00 77 LEU A O 1
ATOM 596 N N . GLY A 1 78 ? 11.369 6.228 -10.394 1.00 91.00 78 GLY A N 1
ATOM 597 C CA . GLY A 1 78 ? 11.902 5.688 -9.150 1.00 91.00 78 GLY A CA 1
ATOM 598 C C . GLY A 1 78 ? 10.830 5.233 -8.160 1.00 91.00 78 GLY A C 1
ATOM 599 O O . GLY A 1 78 ? 9.679 5.665 -8.171 1.00 91.00 78 GLY A O 1
ATOM 600 N N . ASN A 1 79 ? 11.252 4.395 -7.212 1.00 92.88 79 ASN A N 1
ATOM 601 C CA . ASN A 1 79 ? 10.377 3.786 -6.206 1.00 92.88 79 ASN A CA 1
ATOM 602 C C . ASN A 1 79 ? 10.296 4.545 -4.866 1.00 92.88 79 ASN A C 1
ATOM 604 O O . ASN A 1 79 ? 9.599 4.114 -3.948 1.00 92.88 79 ASN A O 1
ATOM 608 N N . SER A 1 80 ? 10.992 5.674 -4.717 1.00 95.94 80 SER A N 1
ATOM 609 C CA . SER A 1 80 ? 11.099 6.377 -3.431 1.00 95.94 80 SER A CA 1
ATOM 610 C C . SER A 1 80 ? 9.757 6.935 -2.943 1.00 95.94 80 SER A C 1
ATOM 612 O O . SER A 1 80 ? 9.397 6.751 -1.780 1.00 95.94 80 SER A O 1
ATOM 614 N N . VAL A 1 81 ? 8.995 7.574 -3.833 1.00 95.69 81 VAL A N 1
ATOM 615 C CA . VAL A 1 81 ? 7.662 8.122 -3.541 1.00 95.69 81 VAL A CA 1
ATOM 616 C C . VAL A 1 81 ? 6.639 7.022 -3.229 1.00 95.69 81 VAL A C 1
ATOM 618 O O . VAL A 1 81 ? 6.043 7.090 -2.151 1.00 95.69 81 VAL A O 1
ATOM 621 N N . PRO A 1 82 ? 6.424 6.000 -4.083 1.00 94.75 82 PRO A N 1
ATOM 622 C CA . PRO A 1 82 ? 5.443 4.955 -3.784 1.00 94.75 82 PRO A CA 1
ATOM 623 C C . PRO A 1 82 ? 5.823 4.134 -2.538 1.00 94.75 82 PRO A C 1
ATOM 625 O O . PRO A 1 82 ? 4.941 3.775 -1.755 1.00 94.75 82 PRO A O 1
ATOM 628 N N . SER A 1 83 ? 7.119 3.933 -2.272 1.00 95.62 83 SER A N 1
ATOM 629 C CA . SER A 1 83 ? 7.608 3.336 -1.021 1.00 95.62 83 SER A CA 1
ATOM 630 C C . SER A 1 83 ? 7.259 4.195 0.204 1.00 95.62 83 SER A C 1
ATOM 632 O O . SER A 1 83 ? 6.680 3.705 1.175 1.00 95.62 83 SER A O 1
ATOM 634 N N . TYR A 1 84 ? 7.501 5.510 0.138 1.0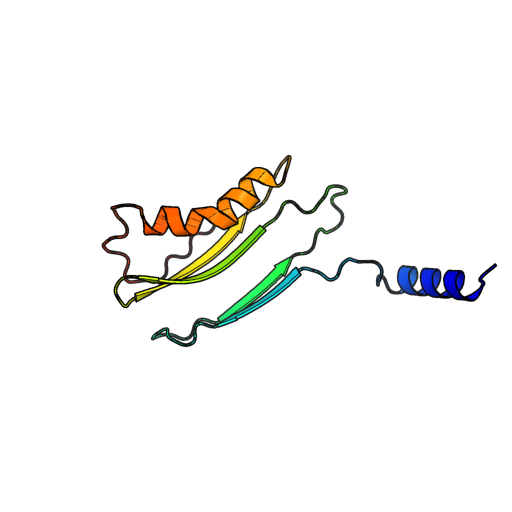0 96.69 84 TYR A N 1
ATOM 635 C CA . TYR A 1 84 ? 7.128 6.427 1.218 1.00 96.69 84 TYR A CA 1
ATOM 636 C C . TYR A 1 84 ? 5.614 6.432 1.477 1.00 96.69 84 TYR A C 1
ATOM 638 O O . TYR A 1 84 ? 5.188 6.404 2.634 1.00 96.69 84 TYR A O 1
ATOM 646 N N . LEU A 1 85 ? 4.791 6.441 0.423 1.00 95.75 85 LEU A N 1
ATOM 647 C CA . LEU A 1 85 ? 3.333 6.386 0.554 1.00 95.75 85 LEU A CA 1
ATOM 648 C C . LEU A 1 85 ? 2.873 5.082 1.206 1.00 95.75 85 LEU A C 1
AT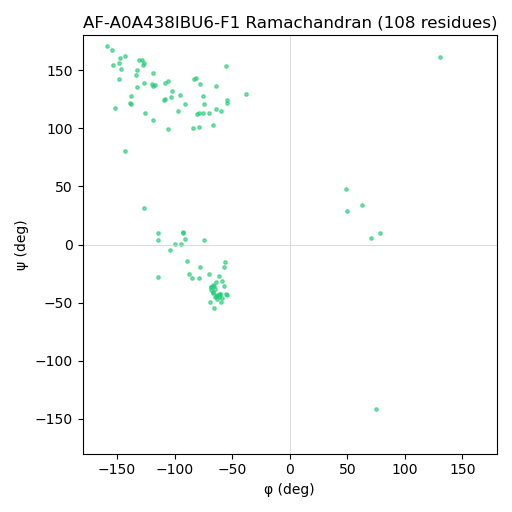OM 650 O O . LEU A 1 85 ? 2.046 5.131 2.119 1.00 95.75 85 LEU A O 1
ATOM 654 N N . LYS A 1 86 ? 3.445 3.941 0.808 1.00 94.00 86 LYS A N 1
ATOM 655 C CA . LYS A 1 86 ? 3.160 2.639 1.422 1.00 94.00 86 LYS A CA 1
ATOM 656 C C . LYS A 1 86 ? 3.366 2.646 2.935 1.00 94.00 86 LYS A C 1
ATOM 658 O O . LYS A 1 86 ? 2.510 2.136 3.655 1.00 94.00 86 LYS A O 1
ATOM 663 N N . ASP A 1 87 ? 4.443 3.259 3.411 1.00 95.50 87 ASP A N 1
ATOM 664 C CA . ASP A 1 87 ? 4.788 3.226 4.834 1.00 95.50 87 ASP A CA 1
ATOM 665 C C . ASP A 1 87 ? 4.064 4.306 5.663 1.00 95.50 87 ASP A C 1
ATOM 667 O O . ASP A 1 87 ? 3.793 4.112 6.853 1.00 95.50 87 ASP A O 1
ATOM 671 N N . ASN A 1 88 ? 3.723 5.449 5.054 1.00 95.31 88 ASN A N 1
ATOM 672 C CA . ASN A 1 88 ? 3.294 6.642 5.797 1.00 95.31 88 ASN A CA 1
ATOM 673 C C . ASN A 1 88 ? 1.838 7.056 5.551 1.00 95.31 88 ASN A C 1
ATOM 675 O O . ASN A 1 88 ? 1.218 7.639 6.445 1.00 95.31 88 ASN A O 1
ATOM 679 N N . LEU A 1 89 ? 1.252 6.753 4.386 1.00 92.69 89 LEU A N 1
ATOM 680 C CA . LEU A 1 89 ? -0.047 7.311 3.995 1.00 92.69 89 LEU A CA 1
ATOM 681 C C . LEU A 1 89 ? -1.163 6.935 4.976 1.00 92.69 89 LEU A C 1
ATOM 683 O O . LEU A 1 89 ? -1.960 7.799 5.346 1.00 92.69 89 LEU A O 1
ATOM 687 N N . PHE A 1 90 ? -1.213 5.682 5.449 1.00 91.75 90 PHE A N 1
ATOM 688 C CA . PHE A 1 90 ? -2.282 5.292 6.369 1.00 91.75 90 PHE A CA 1
ATOM 689 C C . PHE A 1 90 ? -2.177 6.014 7.714 1.00 91.75 90 PHE A C 1
ATOM 691 O O . PHE A 1 90 ? -3.191 6.467 8.239 1.00 91.75 90 PHE A O 1
ATOM 698 N N . ASN A 1 91 ? -0.963 6.163 8.257 1.00 91.19 91 ASN A N 1
ATOM 699 C CA . ASN A 1 91 ? -0.742 6.931 9.486 1.00 91.19 91 ASN A CA 1
ATOM 700 C C . ASN A 1 91 ? -1.201 8.378 9.305 1.00 91.19 91 ASN A C 1
ATOM 702 O O . ASN A 1 91 ? -2.019 8.853 10.090 1.00 91.19 91 ASN A O 1
ATOM 706 N N . ASN A 1 92 ? -0.765 9.025 8.224 1.00 91.62 92 ASN A N 1
ATOM 707 C CA . ASN A 1 92 ? -1.091 10.419 7.936 1.00 91.62 92 ASN A CA 1
ATOM 708 C C . ASN A 1 92 ? -2.609 10.646 7.836 1.00 91.62 92 ASN A C 1
ATOM 710 O O . ASN A 1 92 ? -3.138 11.557 8.472 1.00 91.62 92 ASN A O 1
ATOM 714 N N . ILE A 1 93 ? -3.330 9.779 7.112 1.00 87.56 93 ILE A N 1
ATOM 715 C CA . ILE A 1 93 ? -4.799 9.842 7.011 1.00 87.56 93 ILE A CA 1
ATOM 716 C C . ILE A 1 93 ? -5.444 9.654 8.387 1.00 87.56 93 ILE A C 1
ATOM 718 O O . ILE A 1 93 ? -6.375 10.370 8.758 1.00 87.56 93 ILE A O 1
ATOM 722 N N . LEU A 1 94 ? -4.977 8.677 9.167 1.00 85.69 94 LEU A N 1
ATOM 723 C CA . LEU A 1 94 ? -5.540 8.420 10.488 1.00 85.69 94 LEU A CA 1
ATOM 724 C C . LEU A 1 94 ? -5.294 9.597 11.437 1.00 85.69 94 LEU A C 1
ATOM 726 O O . LEU A 1 94 ? -6.160 9.884 12.262 1.00 85.69 94 LEU A O 1
ATOM 730 N N . GLU A 1 95 ? -4.137 10.243 11.383 1.00 85.50 95 GLU A N 1
ATOM 731 C CA . GLU A 1 95 ? -3.765 11.354 12.266 1.00 85.50 95 GLU A CA 1
ATOM 732 C C . GLU A 1 95 ? -4.413 12.686 11.882 1.00 85.50 95 GLU A C 1
ATOM 734 O O . GLU A 1 95 ? -4.557 13.560 12.741 1.00 85.50 95 GLU A O 1
ATOM 739 N N . GLU A 1 96 ? -4.881 12.822 10.640 1.00 82.81 96 GLU A N 1
ATOM 740 C CA . GLU A 1 96 ? -5.575 14.017 10.179 1.00 82.81 96 GLU A CA 1
ATOM 741 C C . GLU A 1 96 ? -6.774 14.348 11.089 1.00 82.81 96 GLU A C 1
ATOM 743 O O . GLU A 1 96 ? -7.683 13.546 11.312 1.00 82.81 96 GLU A O 1
ATOM 748 N N . ALA A 1 97 ? -6.801 15.571 11.622 1.00 59.03 97 ALA A N 1
ATOM 749 C CA . ALA A 1 97 ? -7.762 16.017 12.634 1.00 59.03 97 ALA A CA 1
ATOM 750 C C . ALA A 1 97 ? -9.244 15.879 12.216 1.00 59.03 97 ALA A C 1
ATOM 752 O O . ALA A 1 97 ? -10.126 15.875 13.087 1.00 59.03 97 ALA A O 1
ATOM 753 N N . HIS A 1 98 ? -9.515 15.764 10.910 1.00 59.06 98 HIS A N 1
ATOM 754 C CA . HIS A 1 98 ? -10.845 15.642 10.317 1.00 59.06 98 HIS A CA 1
ATOM 755 C C . HIS A 1 98 ? -11.341 14.188 10.184 1.00 59.06 98 HIS A C 1
ATOM 757 O O . HIS A 1 98 ? -12.545 13.960 10.072 1.00 59.06 98 HIS A O 1
ATOM 763 N N . THR A 1 99 ? -10.477 13.172 10.323 1.00 54.56 99 THR A N 1
ATOM 764 C CA . THR A 1 99 ? -10.923 11.760 10.341 1.00 54.56 99 THR A CA 1
ATOM 765 C C . THR A 1 99 ? -11.615 11.354 11.647 1.00 54.56 99 THR A C 1
ATOM 767 O O . THR A 1 99 ? -12.064 10.216 11.793 1.00 54.56 99 THR A O 1
ATOM 770 N N . ARG A 1 100 ? -11.816 12.301 12.579 1.00 50.16 100 ARG A N 1
ATOM 771 C CA . ARG A 1 100 ? -12.577 12.129 13.832 1.00 50.16 100 ARG A CA 1
ATOM 772 C C . ARG A 1 100 ? -14.022 11.638 13.645 1.00 50.16 100 ARG A C 1
ATOM 774 O O . ARG A 1 100 ? -14.595 11.194 14.636 1.00 50.16 100 ARG A O 1
ATOM 781 N N . GLY A 1 101 ? -14.582 11.692 12.433 1.00 52.72 101 GLY A N 1
ATOM 782 C CA . GLY A 1 101 ? -15.931 11.207 12.113 1.00 52.72 101 GLY A CA 1
ATOM 783 C C . GLY A 1 101 ? -16.007 10.008 11.158 1.00 52.72 101 GLY A C 1
ATOM 784 O O . GLY A 1 101 ? -17.113 9.626 10.783 1.00 52.72 101 GLY A O 1
ATOM 785 N N . ILE A 1 102 ? -14.887 9.409 10.730 1.00 57.88 102 ILE A N 1
ATOM 786 C CA . ILE A 1 102 ? -14.940 8.284 9.781 1.00 57.88 102 ILE A CA 1
ATOM 787 C C . ILE A 1 102 ? -15.307 6.995 10.526 1.00 57.88 102 ILE A C 1
ATOM 789 O O . ILE A 1 102 ? -14.471 6.365 11.169 1.00 57.88 102 ILE A O 1
ATOM 793 N N . THR A 1 103 ? -16.575 6.599 10.417 1.00 51.50 103 THR A N 1
ATOM 794 C CA . THR A 1 103 ? -17.127 5.331 10.930 1.00 51.50 103 THR A CA 1
ATOM 795 C C . THR A 1 103 ? -17.259 4.254 9.847 1.00 51.50 103 THR A C 1
ATOM 797 O O . THR A 1 103 ? -17.716 3.150 10.135 1.00 51.50 103 THR A O 1
ATOM 800 N N . SER A 1 104 ? -16.876 4.551 8.598 1.00 53.34 104 SER A N 1
ATOM 801 C CA . SER A 1 104 ? -16.985 3.640 7.450 1.00 53.34 104 SER A CA 1
ATOM 802 C C . SER A 1 104 ? -15.705 3.584 6.623 1.00 53.34 104 SER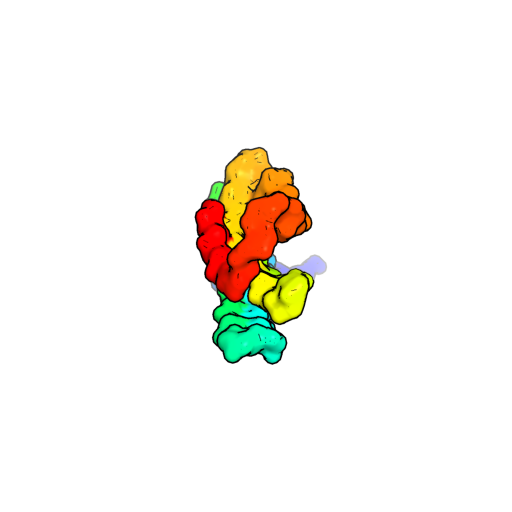 A C 1
ATOM 804 O O . SER A 1 104 ? -14.953 4.551 6.531 1.00 53.34 104 SER A O 1
ATOM 806 N N . THR A 1 105 ? -15.470 2.424 6.011 1.00 49.75 105 THR A N 1
ATOM 807 C CA . THR A 1 105 ? -14.337 2.141 5.127 1.00 49.75 105 THR A CA 1
ATOM 808 C C . THR A 1 105 ? -14.363 3.097 3.933 1.00 49.75 105 THR A C 1
ATOM 810 O O . THR A 1 105 ? -15.293 3.060 3.131 1.00 49.75 105 THR A O 1
ATOM 813 N N . LYS A 1 106 ? -13.360 3.970 3.811 1.00 49.22 106 LYS A N 1
ATOM 814 C CA . LYS A 1 106 ? -13.194 4.840 2.644 1.00 49.22 106 LYS A CA 1
ATOM 815 C C . LYS A 1 106 ? -12.188 4.175 1.711 1.00 49.22 106 LYS A C 1
ATOM 817 O O . LYS A 1 106 ? -11.032 4.009 2.085 1.00 49.22 106 LYS A O 1
ATOM 822 N N . LEU A 1 107 ? -12.635 3.775 0.524 1.00 42.94 107 LEU A N 1
ATOM 823 C CA . LEU A 1 107 ? -11.725 3.372 -0.541 1.00 42.94 107 LEU A CA 1
ATOM 824 C C . LEU A 1 107 ? -11.110 4.650 -1.113 1.00 42.94 107 LEU A C 1
ATOM 826 O O . LEU A 1 107 ? -11.823 5.487 -1.665 1.00 42.94 107 LEU A O 1
ATOM 830 N N . ILE A 1 108 ? -9.809 4.822 -0.924 1.00 45.31 108 ILE A N 1
ATOM 831 C CA . ILE A 1 108 ? -9.042 5.875 -1.580 1.00 45.31 108 ILE A CA 1
ATOM 832 C C . ILE A 1 108 ? -8.239 5.159 -2.657 1.00 45.31 108 ILE A C 1
ATOM 834 O O . ILE A 1 108 ? -7.238 4.519 -2.354 1.00 45.31 108 ILE A O 1
ATOM 838 N N . SER A 1 109 ? -8.732 5.214 -3.893 1.00 38.59 109 SER A N 1
ATOM 839 C CA . SER A 1 109 ? -7.889 4.945 -5.054 1.00 38.59 109 SER A CA 1
ATOM 840 C C . SER A 1 109 ? -7.089 6.220 -5.285 1.00 38.59 109 SER A C 1
ATOM 842 O O . SER A 1 109 ? -7.695 7.264 -5.536 1.00 38.59 109 SER A O 1
ATOM 844 N N . VAL A 1 110 ? -5.775 6.149 -5.087 1.00 46.66 110 VAL A N 1
ATOM 845 C CA . VAL A 1 110 ? -4.836 7.177 -5.557 1.00 46.66 110 VAL A CA 1
ATOM 846 C C . VAL A 1 110 ? -4.481 6.843 -6.997 1.00 46.66 110 VAL A C 1
ATOM 848 O O . VAL A 1 110 ? -4.431 5.627 -7.291 1.00 46.66 110 VAL A O 1
#

Organism: Vitis vinifera (NCBI:txid29760)

Solvent-accessible surface area (backbone atoms only — not comparable to full-atom values): 6999 Å² total; per-residue (Å²): 134,68,68,68,61,55,52,51,52,53,47,32,64,72,66,65,63,76,59,75,82,59,61,61,52,70,52,63,50,86,86,42,98,64,78,48,72,53,71,55,75,47,75,66,80,85,75,88,62,81,72,26,66,37,68,43,81,49,76,49,80,55,97,95,39,74,42,50,49,52,38,52,31,85,36,73,99,51,43,66,63,26,51,49,44,61,76,41,46,66,58,53,56,66,66,38,84,77,50,82,74,69,88,64,74,62,82,53,82,106

Secondary structure (DSSP, 8-state):
--HHHHHHHHHHHHTTTTS----EEEEE-SSSSS--EEEEE---TT-SS----EEEEEEEEETTEEEEEEEEE--SS-SHHHHHHHHHHHHHHHHSTTGGG--S------

Nearest PDB structures (foldseek):
  1zb9-assembly1_B  TM=2.427E-01  e=1.579E+00  Xylella fastidiosa 9a5c
  1usp-assembly1_A  TM=2.914E-01  e=4.635E+00  Deinococcus radiodurans R1 = ATCC 13939 = DSM 20539
  6ecy-assembly1_B  TM=3.089E-01  e=4.083E+00  Chromobacterium violaceum ATCC 12472
  1usp-assembly1_B  TM=2.554E-01  e=2.792E+00  Deinococcus radiodurans R1 = ATCC 13939 = DSM 20539
  3byp-assembly1_B  TM=3.237E-01  e=8.733E+00  unclassified

Mean predicted aligned error: 11.6 Å

Radius of gyration: 19.7 Å; Cα contacts (8 Å, |Δi|>4): 115; chains: 1; bounding box: 51×47×41 Å

Foldseek 3Di:
DDPPVVVVVVVCVVVVVPDDDWPWDKDWDPPAPDIDIDIDTHDQPDPPDDQQKDWDWDWDDDPNAIETETEIDHDDPHNPVVVCCRVPVVVVVVPPPVCPPPRDYDHDYD

InterPro domains:
  IPR036457 PPM-type phosphatase-like domain superfamily [G3DSA:3.60.40.10] (7-108)
  IPR036457 PPM-type phosphatase-like domain superfamily [SSF81606] (30-97)